Protein AF-A0AAD1C2V7-F1 (afdb_monomer_lite)

pLDDT: mean 74.09, std 13.89, range [37.78, 90.69]

Structure (mmCIF, N/CA/C/O backbone):
data_AF-A0AAD1C2V7-F1
#
_entry.id   AF-A0AAD1C2V7-F1
#
loop_
_atom_site.group_PDB
_atom_site.id
_atom_site.type_symbol
_atom_site.label_atom_id
_atom_site.label_alt_id
_atom_site.label_comp_id
_atom_site.label_asym_id
_atom_site.label_entity_id
_atom_site.label_seq_id
_atom_site.pdbx_PDB_ins_code
_atom_site.Cartn_x
_atom_site.Cartn_y
_atom_site.Cartn_z
_atom_site.occupancy
_atom_site.B_iso_or_equiv
_atom_site.auth_seq_id
_atom_site.auth_comp_id
_atom_site.auth_asym_id
_atom_site.auth_atom_id
_atom_site.pdbx_PDB_model_num
ATOM 1 N N . MET A 1 1 ? -2.186 11.160 25.032 1.00 58.81 1 MET A N 1
ATOM 2 C CA . MET A 1 1 ? -2.648 11.952 23.865 1.00 58.81 1 MET A CA 1
ATOM 3 C C . MET A 1 1 ? -2.622 11.144 22.566 1.00 58.81 1 MET A C 1
ATOM 5 O O . MET A 1 1 ? -3.649 11.089 21.906 1.00 58.81 1 MET A O 1
ATOM 9 N N . LEU A 1 2 ? -1.520 10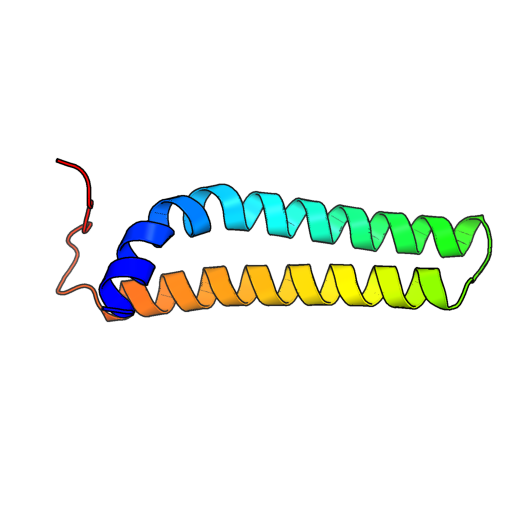.451 22.240 1.00 62.16 2 LEU A N 1
ATOM 10 C CA . LEU A 1 2 ? -1.352 9.669 20.999 1.00 62.16 2 LEU A CA 1
ATOM 11 C C . LEU A 1 2 ? -2.461 8.621 20.753 1.00 62.16 2 LEU A C 1
ATOM 13 O O . LEU A 1 2 ? -3.035 8.569 19.674 1.00 62.16 2 LEU A O 1
ATOM 17 N N . PHE A 1 3 ? -2.858 7.872 21.788 1.00 62.69 3 PHE A N 1
ATOM 18 C CA . PHE A 1 3 ? -3.947 6.886 21.707 1.00 62.69 3 PHE A CA 1
ATOM 19 C C . PHE A 1 3 ? -5.305 7.497 21.310 1.00 62.69 3 PHE A C 1
ATOM 21 O O . PHE A 1 3 ? -6.056 6.910 20.540 1.00 62.69 3 PHE A O 1
ATOM 28 N N . ARG A 1 4 ? -5.613 8.710 21.790 1.00 65.00 4 ARG A N 1
ATOM 29 C CA . ARG A 1 4 ? -6.874 9.406 21.483 1.00 65.00 4 ARG A CA 1
ATOM 30 C C . ARG A 1 4 ? -6.920 9.876 20.029 1.00 65.00 4 ARG A C 1
ATOM 32 O O . ARG A 1 4 ? -7.971 9.787 19.406 1.00 65.00 4 ARG A O 1
ATOM 39 N N . PHE A 1 5 ? -5.780 10.314 19.491 1.00 67.19 5 PHE A N 1
ATOM 40 C CA . PHE A 1 5 ? -5.640 10.631 18.069 1.00 67.19 5 PHE A CA 1
ATOM 41 C C . PHE A 1 5 ? -5.802 9.390 17.195 1.00 67.19 5 PHE A C 1
ATOM 43 O O . PHE A 1 5 ? -6.534 9.450 16.216 1.00 67.19 5 PHE A O 1
ATOM 50 N N . LEU A 1 6 ? -5.198 8.260 17.580 1.00 64.81 6 LEU A N 1
ATOM 51 C CA . LEU A 1 6 ? -5.377 6.991 16.874 1.00 64.81 6 LEU A CA 1
ATOM 52 C C . LEU A 1 6 ? -6.863 6.583 16.793 1.00 64.81 6 LEU A C 1
ATOM 54 O O . LEU A 1 6 ? -7.380 6.282 15.720 1.00 64.81 6 LEU A O 1
ATOM 58 N N . VAL A 1 7 ? -7.585 6.651 17.913 1.00 65.44 7 VAL A N 1
ATOM 59 C CA . VAL A 1 7 ? -9.021 6.325 17.950 1.00 65.44 7 VAL A CA 1
ATOM 60 C C . VAL A 1 7 ? -9.855 7.278 17.082 1.00 65.44 7 VAL A C 1
ATOM 62 O O . VAL A 1 7 ? -10.782 6.830 16.415 1.00 65.44 7 VAL A O 1
ATOM 65 N N . PHE A 1 8 ? -9.516 8.570 17.026 1.00 70.75 8 PHE A N 1
ATOM 66 C CA . PHE A 1 8 ? -10.197 9.537 16.152 1.00 70.75 8 PHE A CA 1
ATOM 67 C C . PHE A 1 8 ? -9.885 9.347 14.665 1.00 70.75 8 PHE A C 1
ATOM 69 O O . PHE A 1 8 ? -10.737 9.603 13.818 1.00 70.75 8 PHE A O 1
ATOM 76 N N . LEU A 1 9 ? -8.675 8.891 14.340 1.00 69.69 9 LEU A N 1
ATOM 77 C CA . LEU A 1 9 ? -8.245 8.632 12.967 1.00 69.69 9 LEU A CA 1
ATOM 78 C C . LEU A 1 9 ? -8.751 7.278 12.444 1.00 69.69 9 LEU 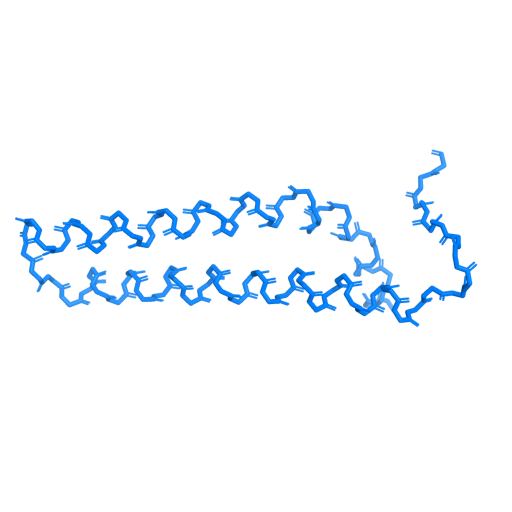A C 1
ATOM 80 O O . LEU A 1 9 ? -8.665 7.008 11.251 1.00 69.69 9 LEU A O 1
ATOM 84 N N . TYR A 1 10 ? -9.321 6.439 13.313 1.00 68.69 10 TYR A N 1
ATOM 85 C CA . TYR A 1 10 ? -9.874 5.132 12.966 1.00 68.69 10 TYR A CA 1
ATOM 86 C C . TYR A 1 10 ? -10.903 5.137 11.825 1.00 68.69 10 TYR A C 1
ATOM 88 O O . TYR A 1 10 ? -10.702 4.365 10.885 1.00 68.69 10 TYR A O 1
ATOM 96 N N . PRO A 1 11 ? -11.989 5.943 11.851 1.00 68.06 11 PRO A N 1
ATOM 97 C CA . PRO A 1 11 ? -12.957 5.955 10.757 1.00 68.06 11 PRO A CA 1
ATOM 98 C C . PRO A 1 11 ? -12.276 6.305 9.437 1.00 68.06 11 PRO A C 1
ATOM 100 O O . PRO A 1 11 ? -12.491 5.609 8.456 1.00 68.06 11 PRO A O 1
ATOM 103 N N . VAL A 1 12 ? -11.369 7.285 9.453 1.00 72.44 12 VAL A N 1
ATOM 104 C CA . VAL A 1 12 ? -10.595 7.729 8.287 1.00 72.44 12 VAL A CA 1
ATOM 105 C C . VAL A 1 12 ? -9.716 6.598 7.745 1.00 72.44 12 VAL A C 1
ATOM 107 O O . VAL A 1 12 ? -9.788 6.281 6.562 1.00 72.44 12 VAL A O 1
ATOM 110 N N . ILE A 1 13 ? -8.928 5.936 8.598 1.00 72.19 13 ILE A N 1
ATOM 111 C CA . ILE A 1 13 ? -8.049 4.825 8.193 1.00 72.19 13 ILE A CA 1
ATOM 112 C C . ILE A 1 13 ? -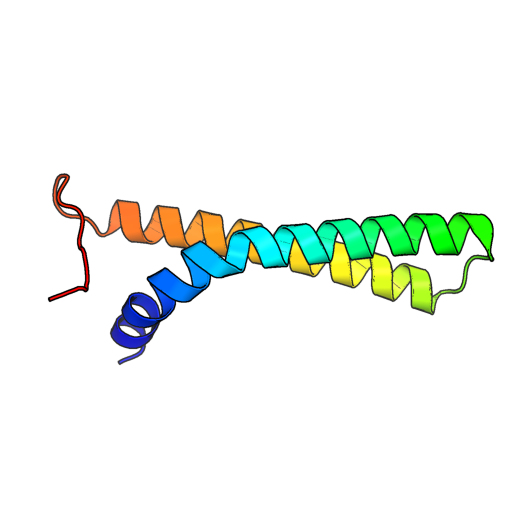8.874 3.636 7.686 1.00 72.19 13 ILE A C 1
ATOM 114 O O . ILE A 1 13 ? -8.497 2.996 6.710 1.00 72.19 13 ILE A O 1
ATOM 118 N N . ARG A 1 14 ? -10.020 3.341 8.307 1.00 70.25 14 ARG A N 1
ATOM 119 C CA . ARG A 1 14 ? -10.871 2.209 7.919 1.00 70.25 14 ARG A CA 1
ATOM 120 C C . ARG A 1 14 ? -11.621 2.448 6.612 1.00 70.25 14 ARG A C 1
ATOM 122 O O . ARG A 1 14 ? -11.773 1.502 5.846 1.00 70.25 14 ARG A O 1
ATOM 129 N N . THR A 1 15 ? -12.116 3.658 6.362 1.00 73.94 15 THR A N 1
ATOM 130 C CA . THR A 1 15 ? -12.889 3.957 5.147 1.00 73.94 15 THR A CA 1
ATOM 131 C C . THR A 1 15 ? -11.998 4.323 3.970 1.00 73.94 15 THR A C 1
ATOM 133 O O . THR A 1 15 ? -12.282 3.902 2.855 1.00 73.94 15 THR A O 1
ATOM 136 N N . LEU A 1 16 ? -10.921 5.082 4.198 1.00 79.12 16 LEU A N 1
ATOM 137 C CA . LEU A 1 16 ? -10.045 5.579 3.131 1.00 79.12 16 LEU A CA 1
ATOM 138 C C . LEU A 1 16 ? -8.789 4.726 2.938 1.00 79.12 16 LEU A C 1
ATOM 140 O O . LEU A 1 16 ? -8.247 4.704 1.837 1.00 79.12 16 LEU A O 1
ATOM 144 N N . GLY A 1 17 ? -8.340 3.985 3.953 1.00 80.12 17 GLY A N 1
ATOM 145 C CA . GLY A 1 17 ? -7.151 3.131 3.858 1.00 80.12 17 GLY A CA 1
ATOM 146 C C . GLY A 1 17 ? -7.265 2.030 2.798 1.00 80.12 17 GLY A C 1
ATOM 147 O O . GLY A 1 17 ? -6.405 1.973 1.920 1.00 80.12 17 GLY A O 1
ATOM 148 N N . PRO A 1 18 ? -8.318 1.188 2.805 1.00 81.25 18 PRO A N 1
ATOM 149 C CA . PRO A 1 18 ? -8.494 0.141 1.798 1.00 81.25 18 PRO A CA 1
ATOM 150 C C . PRO A 1 18 ? -8.548 0.651 0.346 1.00 81.25 18 PRO A C 1
ATOM 152 O O . PRO A 1 18 ? -7.816 0.104 -0.482 1.00 81.25 18 PRO A O 1
ATOM 155 N N . PRO A 1 19 ? -9.336 1.694 -0.005 1.00 85.44 19 PRO A N 1
ATOM 156 C CA . PRO A 1 19 ? -9.343 2.201 -1.375 1.00 85.44 19 PRO A CA 1
ATOM 157 C C . PRO A 1 19 ? -8.012 2.859 -1.760 1.00 85.44 19 PRO A C 1
ATOM 159 O O . PRO A 1 19 ? -7.562 2.665 -2.885 1.00 85.44 19 PRO A O 1
ATOM 162 N N . LEU A 1 20 ? -7.332 3.562 -0.844 1.00 85.94 20 LEU A N 1
ATOM 163 C CA . LEU A 1 20 ? -5.993 4.111 -1.104 1.00 85.94 20 LEU A CA 1
ATOM 164 C C . LEU A 1 20 ? -4.959 3.011 -1.367 1.00 85.94 20 LEU A C 1
ATOM 166 O O . LEU A 1 20 ? -4.182 3.120 -2.314 1.00 85.94 20 LEU A O 1
ATOM 170 N N . ALA A 1 21 ? -4.967 1.937 -0.572 1.00 85.06 21 ALA A N 1
ATOM 171 C CA . ALA A 1 21 ? -4.088 0.788 -0.782 1.00 85.06 21 ALA A CA 1
ATOM 172 C C . ALA A 1 21 ? -4.339 0.138 -2.150 1.00 85.06 21 ALA A C 1
ATOM 174 O O . ALA A 1 21 ? -3.383 -0.188 -2.857 1.00 85.06 21 ALA A O 1
ATOM 175 N N . GLY A 1 22 ? -5.610 0.003 -2.544 1.00 85.38 22 GLY A N 1
ATOM 176 C CA . GLY A 1 22 ? -6.000 -0.490 -3.864 1.00 85.38 22 GLY A CA 1
ATOM 177 C C . GLY A 1 22 ? -5.509 0.408 -5.000 1.00 85.38 22 GLY A C 1
ATOM 178 O O . GLY A 1 22 ? -4.919 -0.091 -5.954 1.00 85.38 22 GLY A O 1
ATOM 179 N N . LEU A 1 23 ? -5.673 1.729 -4.882 1.00 90.12 23 LEU A N 1
ATOM 180 C CA . LEU A 1 23 ? -5.186 2.688 -5.881 1.00 90.12 23 LEU A CA 1
ATOM 181 C C . LEU A 1 23 ? -3.663 2.635 -6.043 1.00 90.12 23 LEU A C 1
ATOM 183 O O . LEU A 1 23 ? -3.178 2.611 -7.170 1.00 90.12 23 LEU A O 1
ATOM 187 N N . LEU A 1 24 ? -2.911 2.557 -4.941 1.00 88.69 24 LEU A N 1
ATOM 188 C CA . LEU A 1 24 ? -1.450 2.402 -4.964 1.00 88.69 24 LEU A CA 1
ATOM 189 C C . LEU A 1 24 ? -1.018 1.089 -5.629 1.00 88.69 24 LEU A C 1
ATOM 191 O O . LEU A 1 24 ? -0.036 1.062 -6.368 1.00 88.69 24 LEU A O 1
ATOM 195 N N . LEU A 1 25 ? -1.766 0.009 -5.397 1.00 88.38 25 LEU A N 1
ATOM 196 C CA . LEU A 1 25 ? -1.507 -1.287 -6.019 1.00 88.38 25 LEU A CA 1
ATOM 197 C C . LEU A 1 25 ? -1.732 -1.216 -7.533 1.00 88.38 25 LEU A C 1
ATOM 199 O O . LEU A 1 25 ? -0.861 -1.614 -8.304 1.00 88.38 25 LEU A O 1
ATOM 203 N N . VAL A 1 26 ? -2.868 -0.658 -7.961 1.00 90.69 26 VAL A N 1
ATOM 204 C CA . VAL A 1 26 ? -3.191 -0.469 -9.383 1.00 90.69 26 VAL A CA 1
ATOM 205 C C . VAL A 1 26 ? -2.165 0.442 -10.053 1.00 90.69 26 VAL A C 1
ATOM 207 O O . VAL A 1 26 ? -1.689 0.115 -11.139 1.00 90.69 26 VAL A O 1
ATOM 210 N N . ALA A 1 27 ? -1.769 1.538 -9.403 1.00 87.50 27 ALA A N 1
ATOM 211 C CA . ALA A 1 27 ? -0.730 2.436 -9.899 1.00 87.50 27 ALA A CA 1
ATOM 212 C C . ALA A 1 27 ? 0.615 1.712 -10.062 1.00 87.50 27 ALA A C 1
ATOM 214 O O . ALA A 1 27 ? 1.240 1.828 -11.113 1.00 87.50 27 ALA A O 1
ATOM 215 N N . GLY A 1 28 ? 1.023 0.908 -9.074 1.00 86.75 28 GLY A N 1
ATOM 216 C CA . GLY A 1 28 ? 2.243 0.101 -9.135 1.00 86.75 28 GLY A CA 1
ATOM 217 C C . GLY A 1 28 ? 2.242 -0.892 -10.299 1.00 86.75 28 GLY A C 1
ATOM 218 O O . GLY A 1 28 ? 3.196 -0.924 -11.072 1.00 86.75 28 GLY A O 1
ATOM 219 N N . ILE A 1 29 ? 1.155 -1.652 -10.482 1.00 88.31 29 ILE A N 1
ATOM 220 C CA . ILE A 1 29 ? 1.020 -2.602 -11.605 1.00 88.31 29 ILE A CA 1
ATOM 221 C C . ILE A 1 29 ? 1.014 -1.869 -12.950 1.00 88.31 29 ILE A C 1
ATOM 223 O O . ILE A 1 29 ? 1.669 -2.306 -13.894 1.00 88.31 29 ILE A O 1
ATOM 227 N N . SER A 1 30 ? 0.308 -0.741 -13.033 1.00 87.88 30 SER A N 1
ATOM 228 C CA . SER A 1 30 ? 0.246 0.076 -14.250 1.00 87.88 30 SER A CA 1
ATOM 229 C C . SER A 1 30 ? 1.628 0.595 -14.639 1.00 87.88 30 SER A C 1
ATOM 231 O O . SER A 1 30 ? 1.987 0.559 -15.814 1.00 87.88 30 SER A O 1
ATOM 233 N N . LEU A 1 31 ? 2.435 1.009 -13.656 1.00 86.56 31 LEU A N 1
ATOM 234 C CA . LEU A 1 31 ? 3.807 1.451 -13.890 1.00 86.56 31 LEU A CA 1
ATOM 235 C C . LEU A 1 31 ? 4.708 0.307 -14.372 1.00 86.56 31 LEU A C 1
ATOM 237 O O . LEU A 1 31 ? 5.535 0.527 -15.248 1.00 86.56 31 LEU A O 1
ATOM 241 N N . ILE A 1 32 ? 4.525 -0.913 -13.856 1.00 86.56 32 ILE A N 1
ATOM 242 C CA . ILE A 1 32 ? 5.242 -2.104 -14.347 1.00 86.56 32 ILE A CA 1
ATOM 243 C C . ILE A 1 32 ? 4.858 -2.401 -15.801 1.00 86.56 32 ILE A C 1
ATOM 245 O O . ILE A 1 32 ? 5.719 -2.680 -16.630 1.00 86.56 32 ILE A O 1
ATOM 249 N N . GLY A 1 33 ? 3.568 -2.321 -16.137 1.00 85.62 33 GLY A N 1
ATOM 250 C CA . GLY A 1 33 ? 3.115 -2.466 -17.522 1.00 85.62 33 GLY A CA 1
ATOM 251 C C . GLY A 1 33 ? 3.723 -1.399 -18.435 1.00 85.62 33 GLY A C 1
ATOM 252 O O . GLY A 1 33 ? 4.186 -1.707 -19.532 1.00 85.62 33 GLY A O 1
ATOM 253 N N . TYR A 1 34 ? 3.788 -0.155 -17.955 1.00 85.44 34 TYR A N 1
ATOM 254 C CA . TYR A 1 34 ? 4.399 0.958 -18.676 1.00 85.44 34 TYR A CA 1
ATOM 255 C C . TYR A 1 34 ? 5.895 0.735 -18.934 1.00 85.44 34 TYR A C 1
ATOM 257 O O . TYR A 1 34 ? 6.338 0.900 -20.069 1.00 85.44 34 TYR A O 1
ATOM 265 N N . THR A 1 35 ? 6.668 0.299 -17.932 1.00 85.94 35 THR A N 1
ATOM 266 C CA . THR A 1 35 ? 8.107 0.029 -18.110 1.00 85.94 35 THR A CA 1
ATOM 267 C C . THR A 1 35 ? 8.386 -1.134 -19.051 1.00 85.94 35 THR A C 1
ATOM 269 O O . THR A 1 35 ? 9.388 -1.114 -19.762 1.00 85.94 35 THR A O 1
ATOM 272 N N . MET A 1 36 ? 7.502 -2.133 -19.095 1.00 83.12 36 MET A N 1
ATOM 273 C CA . MET A 1 36 ? 7.613 -3.245 -20.043 1.00 83.12 36 MET A CA 1
ATOM 274 C C . MET A 1 36 ? 7.340 -2.815 -21.488 1.00 83.12 36 MET A C 1
ATOM 276 O O . MET A 1 36 ? 7.964 -3.339 -22.405 1.00 83.12 36 MET A O 1
ATOM 280 N N . LEU A 1 37 ? 6.418 -1.870 -21.695 1.00 85.56 37 LEU A N 1
ATOM 281 C CA . LEU A 1 37 ? 5.990 -1.431 -23.027 1.00 85.56 37 LEU A CA 1
ATOM 282 C C . LEU A 1 37 ? 6.867 -0.320 -23.616 1.00 85.56 37 LEU A C 1
ATOM 284 O O . LEU A 1 37 ? 7.159 -0.348 -24.808 1.00 85.56 37 LEU A O 1
ATOM 288 N N . TYR A 1 38 ? 7.271 0.656 -22.801 1.00 79.25 38 TYR A N 1
ATOM 289 C CA . TYR A 1 38 ? 7.939 1.881 -23.266 1.00 79.25 38 TYR A CA 1
ATOM 290 C C . TYR A 1 38 ? 9.432 1.949 -22.928 1.00 79.25 38 TYR A C 1
ATOM 292 O O . TYR A 1 38 ? 10.104 2.903 -23.315 1.00 79.25 38 TYR A O 1
ATOM 300 N N . GLY A 1 39 ? 9.970 0.927 -22.260 1.00 69.25 39 GLY A N 1
ATOM 301 C CA . GLY A 1 39 ? 11.386 0.831 -21.925 1.00 69.25 39 GLY A CA 1
ATOM 302 C C . GLY A 1 39 ? 11.663 0.946 -20.427 1.00 69.25 39 GLY A C 1
ATOM 303 O O . GLY A 1 39 ? 10.971 1.626 -19.665 1.00 69.25 39 GLY A O 1
ATOM 304 N N . ALA A 1 40 ? 12.707 0.239 -19.999 1.00 66.94 40 ALA A N 1
ATOM 305 C CA . ALA A 1 40 ? 13.065 0.085 -18.598 1.00 66.94 40 ALA A CA 1
ATOM 306 C C . ALA A 1 40 ? 13.890 1.277 -18.092 1.00 66.94 40 ALA A C 1
ATOM 308 O O . ALA A 1 40 ? 15.112 1.205 -17.979 1.00 66.94 40 ALA A O 1
ATOM 309 N N . GLU A 1 41 ? 13.222 2.372 -17.741 1.00 81.44 41 GLU A N 1
ATOM 310 C CA . GLU A 1 41 ? 13.863 3.411 -16.937 1.00 81.44 41 GLU A CA 1
ATOM 311 C C . GLU A 1 41 ? 13.968 2.967 -15.474 1.00 81.44 41 GLU A C 1
ATOM 313 O O . GLU A 1 41 ? 12.990 2.538 -14.852 1.00 81.44 41 GLU A O 1
ATOM 318 N N . LEU A 1 42 ? 15.169 3.100 -14.905 1.00 83.31 42 LEU A N 1
ATOM 319 C CA . LEU A 1 42 ? 15.475 2.707 -13.525 1.00 83.31 42 LEU A CA 1
ATOM 320 C C . LEU A 1 42 ? 14.546 3.403 -12.510 1.00 83.31 42 LEU A C 1
ATOM 322 O O . LEU A 1 42 ? 14.095 2.796 -11.541 1.00 83.31 42 LEU A O 1
ATOM 326 N N . TRP A 1 43 ? 14.208 4.667 -12.780 1.00 82.25 43 TRP A N 1
ATOM 327 C CA . TRP A 1 43 ? 13.295 5.483 -11.978 1.00 82.25 43 TRP A CA 1
ATOM 328 C C . TRP A 1 43 ? 11.868 4.944 -11.959 1.00 82.25 43 TRP A C 1
ATOM 330 O O . TRP A 1 43 ? 11.215 4.961 -10.918 1.00 82.25 43 TRP A O 1
ATOM 340 N N . SER A 1 44 ? 11.401 4.408 -13.080 1.00 82.44 44 SER A N 1
ATOM 341 C CA . SER A 1 44 ? 10.063 3.836 -13.188 1.00 82.44 44 SER A CA 1
ATOM 342 C C . SER A 1 44 ? 9.973 2.497 -12.443 1.00 82.44 44 SER A C 1
ATOM 344 O O . SER A 1 44 ? 8.998 2.239 -11.742 1.00 82.44 44 SER A O 1
ATOM 346 N N . TRP A 1 45 ? 11.030 1.680 -12.456 1.00 82.19 45 TRP A N 1
ATOM 347 C CA . TRP A 1 45 ? 11.110 0.489 -11.596 1.00 82.19 45 TRP A CA 1
ATOM 348 C C . TRP A 1 45 ? 11.153 0.831 -10.099 1.00 82.19 45 TRP A C 1
ATOM 350 O O . TRP A 1 45 ? 10.478 0.183 -9.291 1.00 82.19 45 TRP A O 1
ATOM 360 N N . LEU A 1 46 ? 11.889 1.877 -9.717 1.00 86.62 46 LEU A N 1
ATOM 361 C CA . LEU A 1 46 ? 11.899 2.390 -8.342 1.00 86.62 46 LEU A CA 1
ATOM 362 C C . LEU A 1 46 ? 10.520 2.921 -7.924 1.00 86.62 46 LEU A C 1
ATOM 364 O O . LEU A 1 46 ? 10.048 2.618 -6.832 1.00 86.62 46 LEU A O 1
ATOM 368 N N . GLY A 1 47 ? 9.832 3.649 -8.804 1.00 84.25 47 GLY A N 1
ATOM 369 C CA . GLY A 1 47 ? 8.474 4.137 -8.557 1.00 84.25 47 GLY A CA 1
ATOM 370 C C . GLY A 1 47 ? 7.461 3.003 -8.384 1.00 84.25 47 GLY A C 1
ATOM 371 O O . GLY A 1 47 ? 6.661 3.022 -7.448 1.00 84.25 47 GLY A O 1
ATOM 372 N N . ALA A 1 48 ? 7.531 1.978 -9.237 1.00 84.19 48 ALA A N 1
ATOM 373 C CA . ALA A 1 48 ? 6.673 0.798 -9.158 1.00 84.19 48 ALA A CA 1
ATOM 374 C C . ALA A 1 48 ? 6.864 0.033 -7.842 1.00 84.19 48 ALA A C 1
ATOM 376 O O . ALA A 1 48 ? 5.897 -0.272 -7.141 1.00 84.19 48 ALA A O 1
ATOM 377 N N . THR A 1 49 ? 8.120 -0.246 -7.484 1.00 87.88 49 THR A N 1
ATOM 378 C CA . THR A 1 49 ? 8.466 -0.962 -6.248 1.00 87.88 49 THR A CA 1
ATOM 379 C C . THR A 1 49 ? 8.073 -0.160 -5.011 1.00 87.88 49 THR A C 1
ATOM 381 O O . THR A 1 49 ? 7.480 -0.725 -4.094 1.00 87.88 49 THR A O 1
ATOM 384 N N . ALA A 1 50 ? 8.291 1.159 -5.009 1.00 88.75 50 ALA A N 1
ATOM 385 C CA . ALA A 1 50 ? 7.840 2.042 -3.937 1.00 88.75 50 ALA A CA 1
ATOM 386 C C . ALA A 1 50 ? 6.309 2.050 -3.790 1.00 88.75 50 ALA A C 1
ATOM 388 O O . ALA A 1 50 ? 5.812 1.943 -2.669 1.00 88.75 50 ALA A O 1
ATOM 389 N N . CYS A 1 51 ? 5.549 2.116 -4.891 1.00 87.56 51 CYS A N 1
ATOM 390 C CA . CYS A 1 51 ? 4.080 2.048 -4.858 1.00 87.56 51 CYS A CA 1
ATOM 391 C C . CYS A 1 51 ? 3.570 0.718 -4.294 1.00 87.56 51 CYS A C 1
ATOM 393 O O . CYS A 1 51 ? 2.683 0.710 -3.439 1.00 87.56 51 CYS A O 1
ATOM 395 N N . LEU A 1 52 ? 4.147 -0.405 -4.731 1.00 86.69 52 LEU A N 1
ATOM 396 C CA . LEU A 1 52 ? 3.779 -1.727 -4.223 1.00 86.69 52 LEU A CA 1
ATOM 397 C C . LEU A 1 52 ? 4.122 -1.877 -2.739 1.00 86.69 52 LEU A C 1
ATOM 399 O O . LEU A 1 52 ? 3.310 -2.391 -1.970 1.00 86.69 52 LEU A O 1
ATOM 403 N N . PHE A 1 53 ? 5.284 -1.375 -2.316 1.00 89.62 53 PHE A N 1
ATOM 404 C CA . PHE A 1 53 ? 5.693 -1.409 -0.915 1.00 89.62 53 PHE A CA 1
ATOM 405 C C . PHE A 1 53 ? 4.790 -0.535 -0.039 1.00 89.62 53 PHE A C 1
ATOM 407 O O . PHE A 1 53 ? 4.361 -0.971 1.027 1.00 89.62 53 PHE A O 1
ATOM 414 N N . LEU A 1 54 ? 4.438 0.669 -0.503 1.00 87.44 54 LEU A N 1
ATOM 415 C CA . LEU A 1 54 ? 3.495 1.557 0.181 1.00 87.44 54 LEU A CA 1
ATOM 416 C C . LEU A 1 54 ? 2.103 0.938 0.280 1.00 87.44 54 LEU A C 1
ATOM 418 O O . LEU A 1 54 ? 1.502 0.990 1.348 1.00 87.44 54 LEU A O 1
ATOM 422 N N . SER A 1 55 ? 1.604 0.315 -0.790 1.00 88.31 55 SER A N 1
ATOM 423 C CA . SER A 1 55 ? 0.324 -0.402 -0.769 1.00 88.31 55 SER A CA 1
ATOM 424 C C . SER A 1 55 ? 0.334 -1.533 0.262 1.00 88.31 55 SER A C 1
ATOM 426 O O . SER A 1 55 ? -0.552 -1.599 1.117 1.00 88.31 55 SER A O 1
ATOM 428 N N . ALA A 1 56 ? 1.374 -2.374 0.243 1.00 84.75 56 ALA A N 1
ATOM 429 C CA . ALA A 1 56 ? 1.531 -3.471 1.190 1.00 84.75 56 ALA A CA 1
ATOM 430 C C . ALA A 1 56 ? 1.630 -2.961 2.632 1.00 84.75 56 ALA A C 1
ATOM 432 O O . ALA A 1 56 ? 0.930 -3.468 3.505 1.00 84.75 56 ALA A O 1
ATOM 433 N N . ALA A 1 57 ? 2.434 -1.923 2.881 1.00 85.50 57 ALA A N 1
ATOM 434 C CA . ALA A 1 57 ? 2.572 -1.305 4.19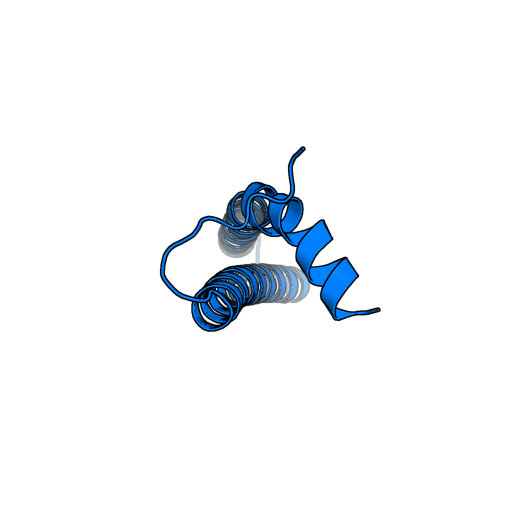4 1.00 85.50 57 ALA A CA 1
ATOM 435 C C . ALA A 1 57 ? 1.246 -0.715 4.686 1.00 85.50 57 ALA A C 1
ATOM 437 O O . ALA A 1 57 ? 0.887 -0.921 5.843 1.00 85.50 57 ALA A O 1
ATOM 438 N N . LEU A 1 58 ? 0.485 -0.036 3.822 1.00 84.19 58 LEU A N 1
ATOM 439 C CA . LEU A 1 58 ? -0.817 0.536 4.171 1.00 84.19 58 LEU A CA 1
ATOM 440 C C . LEU A 1 58 ? -1.844 -0.560 4.484 1.00 84.19 58 LEU A C 1
ATOM 442 O O . LEU A 1 58 ? -2.594 -0.441 5.454 1.00 84.19 58 LEU A O 1
ATOM 446 N N . ALA A 1 59 ? -1.851 -1.647 3.710 1.00 82.81 59 ALA A N 1
ATOM 447 C CA . ALA A 1 59 ? -2.699 -2.810 3.952 1.00 82.81 59 ALA A CA 1
ATOM 448 C C . ALA A 1 59 ? -2.342 -3.503 5.276 1.00 82.81 59 ALA A C 1
ATOM 450 O O . ALA A 1 59 ? -3.232 -3.798 6.078 1.00 82.81 59 ALA A O 1
ATOM 451 N N . LEU A 1 60 ? -1.048 -3.694 5.552 1.00 82.75 60 LEU A N 1
ATOM 452 C CA . LEU A 1 60 ? -0.555 -4.254 6.812 1.00 82.75 60 LEU A CA 1
ATOM 453 C C . LEU A 1 60 ? -0.879 -3.346 7.993 1.00 82.75 60 LEU A C 1
ATOM 455 O O . LEU A 1 60 ? -1.271 -3.843 9.048 1.00 82.75 60 LEU A O 1
ATOM 459 N N . LEU A 1 61 ? -0.759 -2.029 7.816 1.00 80.94 61 LEU A N 1
ATOM 460 C CA . LEU A 1 61 ? -1.126 -1.045 8.823 1.00 80.94 61 LEU A CA 1
ATOM 461 C C . LEU A 1 61 ? -2.618 -1.161 9.123 1.00 80.94 61 LEU A C 1
ATOM 463 O O . LEU A 1 61 ? -2.969 -1.353 10.278 1.00 80.94 61 LEU A O 1
ATOM 467 N N . CYS A 1 62 ? -3.484 -1.150 8.104 1.00 77.12 62 CYS A N 1
ATOM 468 C CA . CYS A 1 62 ? -4.929 -1.321 8.270 1.00 77.12 62 CYS A CA 1
ATOM 469 C C . CYS A 1 62 ? -5.263 -2.638 8.982 1.00 77.12 62 CYS A C 1
ATOM 471 O O . CYS A 1 62 ? -6.059 -2.649 9.925 1.00 77.12 62 CYS A O 1
ATOM 473 N N . HIS A 1 63 ? -4.631 -3.745 8.585 1.00 74.06 63 HIS A N 1
ATOM 474 C CA . HIS A 1 63 ? -4.865 -5.049 9.199 1.00 74.06 63 HIS A CA 1
ATOM 475 C C . HIS A 1 63 ? -4.416 -5.082 10.665 1.00 74.06 63 HIS A C 1
ATOM 477 O O . HIS A 1 63 ? -5.201 -5.445 11.542 1.00 74.06 63 HIS A O 1
ATOM 483 N N . SER A 1 64 ? -3.199 -4.611 10.943 1.00 73.00 64 SER A N 1
ATOM 484 C CA . SER A 1 64 ? -2.629 -4.527 12.292 1.00 73.00 64 SER A CA 1
ATOM 485 C C . SER A 1 64 ? -3.459 -3.617 13.189 1.00 73.00 64 SER A C 1
ATOM 487 O O . SER A 1 64 ? -3.724 -3.961 14.335 1.00 73.00 64 SER A O 1
ATOM 489 N N . TYR A 1 65 ? -3.938 -2.490 12.662 1.00 68.00 65 TYR A N 1
ATOM 490 C CA . TYR A 1 65 ? -4.796 -1.552 13.380 1.00 68.00 65 TYR A CA 1
ATOM 491 C C . TYR A 1 65 ? -6.137 -2.178 13.756 1.00 68.00 65 TYR A C 1
ATOM 493 O O . TYR A 1 65 ? -6.614 -2.019 14.878 1.00 68.00 65 TYR A O 1
ATOM 501 N N . THR A 1 66 ? -6.723 -2.940 12.829 1.00 66.88 66 THR A N 1
ATOM 502 C CA . THR A 1 66 ? -7.966 -3.683 13.062 1.00 66.88 66 THR A CA 1
ATOM 503 C C . THR A 1 66 ? -7.762 -4.740 14.147 1.00 66.88 66 THR A C 1
ATOM 505 O O . THR A 1 66 ? -8.582 -4.847 15.058 1.00 66.88 66 THR A O 1
ATOM 508 N N . TRP A 1 67 ? -6.640 -5.463 14.098 1.00 64.62 67 TRP A N 1
ATOM 509 C CA . TRP A 1 67 ? -6.231 -6.446 15.106 1.00 64.62 67 TRP A CA 1
ATOM 510 C C . TRP A 1 67 ? -6.007 -5.822 16.487 1.00 64.62 67 TRP A C 1
ATOM 512 O O . TRP A 1 67 ? -6.470 -6.349 17.498 1.00 64.62 67 TRP A O 1
ATOM 522 N N . TRP A 1 68 ? -5.330 -4.677 16.537 1.00 65.06 68 TRP A N 1
ATOM 523 C CA . TRP A 1 68 ? -5.029 -3.965 17.777 1.00 65.06 68 TRP A CA 1
ATOM 524 C C . TRP A 1 68 ? -6.309 -3.454 18.447 1.00 65.06 68 TRP A C 1
ATOM 526 O O . TRP A 1 68 ? -6.504 -3.646 19.646 1.00 65.06 68 TRP A O 1
ATOM 536 N N . LEU A 1 69 ? -7.240 -2.910 17.657 1.00 60.94 69 LEU A N 1
ATOM 537 C CA . LEU A 1 69 ? -8.576 -2.531 18.122 1.00 60.94 69 LEU A CA 1
ATOM 538 C C . LEU A 1 69 ? -9.424 -3.726 18.550 1.00 60.94 69 LEU A C 1
ATOM 540 O O . LEU A 1 69 ? -10.197 -3.604 19.495 1.00 60.94 69 LEU A O 1
ATOM 544 N N . PHE A 1 70 ? -9.281 -4.881 17.897 1.00 60.22 70 PHE A N 1
ATOM 545 C CA . PHE A 1 70 ? -9.956 -6.106 18.325 1.00 60.22 70 PHE A CA 1
ATOM 546 C C . PHE A 1 70 ? -9.458 -6.559 19.701 1.00 60.22 70 PHE A C 1
ATOM 548 O O . PHE A 1 70 ? -10.262 -6.874 20.573 1.00 60.22 70 PHE A O 1
ATOM 555 N N . LYS A 1 71 ? -8.139 -6.507 19.926 1.00 59.50 71 LYS A N 1
ATOM 556 C CA . LYS A 1 71 ? -7.502 -6.875 21.199 1.00 59.50 71 LYS A CA 1
ATOM 557 C C . LYS A 1 71 ? -7.839 -5.912 22.344 1.00 59.50 71 LYS A C 1
ATOM 559 O O . LYS A 1 71 ? -7.846 -6.320 23.499 1.00 59.50 71 LYS A O 1
ATOM 564 N N . LEU A 1 72 ? -8.125 -4.650 22.026 1.00 57.00 72 LEU A N 1
ATOM 565 C CA . LEU A 1 72 ? -8.504 -3.610 22.989 1.00 57.00 72 LEU A CA 1
ATOM 566 C C . LEU A 1 72 ? -10.006 -3.558 23.297 1.00 57.00 72 LEU A C 1
ATOM 568 O O . LEU A 1 72 ? -10.409 -2.781 24.164 1.00 57.00 72 LEU A O 1
ATOM 572 N N . ARG A 1 73 ? -10.850 -4.352 22.624 1.00 55.91 73 ARG A N 1
ATOM 573 C CA . ARG A 1 73 ? -12.274 -4.414 22.967 1.00 55.91 73 ARG A CA 1
ATOM 574 C C . ARG A 1 73 ? -12.501 -5.305 24.194 1.00 55.91 73 ARG A C 1
ATOM 576 O O . ARG A 1 73 ? -12.230 -6.503 24.115 1.00 55.91 73 ARG A O 1
ATOM 583 N N . PRO A 1 74 ? -13.081 -4.788 25.294 1.00 49.94 74 PRO A N 1
ATOM 584 C CA . PRO A 1 74 ? -13.694 -5.653 26.284 1.00 49.94 74 PRO A CA 1
ATOM 585 C C . PRO A 1 74 ? -14.968 -6.219 25.641 1.00 49.94 74 PRO A C 1
ATOM 587 O O . PRO A 1 74 ? -15.878 -5.477 25.287 1.00 49.94 74 PRO A O 1
ATOM 590 N N . GLN A 1 75 ? -14.994 -7.530 25.405 1.00 45.72 75 GLN A N 1
ATOM 591 C CA . GLN A 1 75 ? -16.219 -8.323 25.240 1.00 45.72 75 GLN A CA 1
ATOM 592 C C . GLN A 1 75 ? -17.302 -7.740 24.299 1.00 45.72 75 GLN A C 1
ATOM 594 O O . GLN A 1 75 ? -18.383 -7.353 24.727 1.00 45.72 75 GLN A O 1
ATOM 599 N N . GLY A 1 76 ? -17.053 -7.733 22.986 1.00 47.25 76 GLY A N 1
ATOM 600 C CA . GLY A 1 76 ? -18.146 -7.750 21.997 1.00 47.25 76 GLY A CA 1
ATOM 601 C C . GLY A 1 76 ? -18.911 -6.445 21.731 1.00 47.25 76 GLY A C 1
ATOM 602 O O . GLY A 1 76 ? -19.680 -6.406 20.774 1.00 47.25 76 GLY A O 1
ATOM 603 N N . CYS A 1 77 ? -18.675 -5.351 22.457 1.00 48.06 77 CYS A N 1
ATOM 604 C CA . CYS A 1 77 ? -19.343 -4.080 22.157 1.00 48.06 77 CYS A CA 1
ATOM 605 C C . CYS A 1 77 ? -18.598 -3.284 21.075 1.00 48.06 77 CYS A C 1
ATOM 607 O O . CYS A 1 77 ? -17.388 -3.060 21.130 1.00 48.06 77 CYS A O 1
ATOM 609 N N . LEU A 1 78 ? -19.323 -2.881 20.034 1.00 47.84 78 LEU A N 1
ATOM 610 C CA . LEU A 1 78 ? -18.886 -1.925 19.020 1.00 47.84 78 LEU A CA 1
ATOM 611 C C . LEU A 1 78 ? -18.639 -0.583 19.725 1.00 47.84 78 LEU A C 1
ATOM 613 O O . LEU A 1 78 ? -19.586 0.106 20.087 1.00 47.84 78 LEU A O 1
ATOM 617 N N . PHE A 1 79 ? -17.374 -0.222 19.961 1.00 48.53 79 PHE A N 1
ATOM 618 C CA . PHE A 1 79 ? -17.029 1.146 20.346 1.00 48.53 79 PHE A CA 1
ATOM 619 C C . PHE A 1 79 ? -17.290 2.010 19.109 1.00 48.53 79 PHE A C 1
ATOM 621 O O . PHE A 1 79 ? -16.445 2.123 18.224 1.00 48.53 79 PHE A O 1
ATOM 628 N N . ILE A 1 80 ? -18.520 2.503 18.988 1.00 47.31 80 ILE A N 1
ATOM 629 C CA . ILE A 1 80 ? -18.927 3.518 18.023 1.00 47.31 80 ILE A CA 1
ATOM 630 C C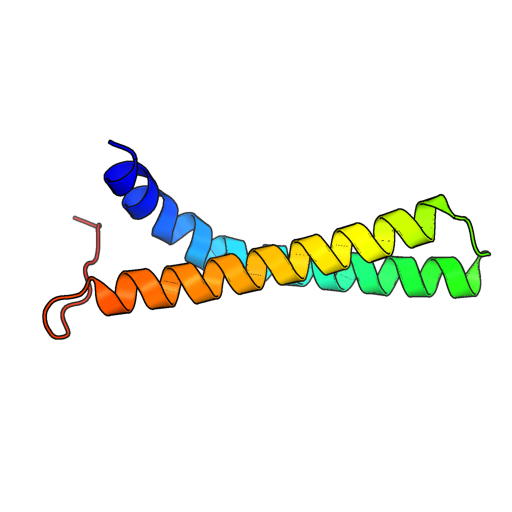 . ILE A 1 80 ? -18.543 4.848 18.677 1.00 47.31 80 ILE A C 1
ATOM 632 O O . ILE A 1 80 ? -19.184 5.234 19.654 1.00 47.31 80 ILE A O 1
ATOM 636 N N . PRO A 1 81 ? -17.499 5.560 18.216 1.00 47.94 81 PRO A N 1
ATOM 637 C CA . PRO A 1 81 ? -17.234 6.909 18.684 1.00 47.94 81 PRO A CA 1
ATOM 638 C C . PRO A 1 81 ? -18.133 7.866 17.896 1.00 47.94 81 PRO A C 1
ATOM 640 O O . PRO A 1 81 ? -17.646 8.687 17.129 1.00 47.94 81 PRO A O 1
ATOM 643 N N . ILE A 1 82 ? -19.450 7.703 18.003 1.00 45.53 82 ILE A N 1
ATOM 644 C CA . ILE A 1 82 ? -20.425 8.620 17.413 1.00 45.53 82 ILE A CA 1
ATOM 645 C C . ILE A 1 82 ? -21.562 8.750 18.419 1.00 45.53 82 ILE A C 1
ATOM 647 O O . ILE A 1 82 ? -22.186 7.759 18.798 1.00 45.53 82 ILE A O 1
ATOM 651 N N . LYS A 1 83 ? -21.729 9.980 18.893 1.00 37.78 83 LYS A N 1
ATOM 652 C CA . LYS A 1 83 ? -22.886 10.456 19.636 1.00 37.78 83 LYS A CA 1
ATOM 653 C C . LYS A 1 83 ? -23.903 10.976 18.631 1.00 37.78 83 LYS A C 1
ATOM 655 O O . LYS A 1 83 ? -23.435 11.570 17.632 1.00 37.78 83 LYS A O 1
#

Sequence (83 aa):
MLFRFLVFLYPVIRTLGPPLAGLLLVAGISLIGYTMLYGAELWSWLGATACLFLSAALALLCHSYTWWLFKLRPQGCLFIPIK

Organism: Metapseudomonas furukawaii (NCBI:txid1149133)

Secondary structure (DSSP, 8-state):
-HH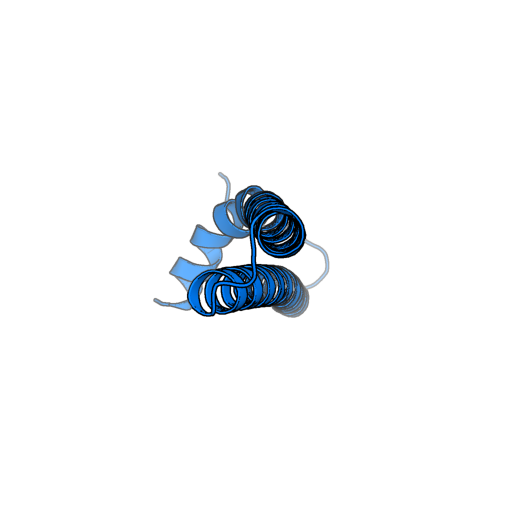HHHHHHHHHHHHHHHHHHHHHHHHHHHHHHHHHHH---HHHHHHHHHHHHHHHHHHHHHHHHHHHHHHT-STT-------

Radius of gyration: 17.37 Å; chains: 1; bounding box: 38×20×50 Å

Foldseek 3Di:
DVVVVLVVCLVVLQPVLVVQLVVLLVVLVVLVVVCVPPHPDVVSPVSSVVSNVVSVVSVVVSVVSVVVVVVPDDDDDDPDPDD